Protein AF-A0A486XW70-F1 (afdb_monomer_lite)

Structure (mmCIF, N/CA/C/O backbone):
data_AF-A0A486XW70-F1
#
_entry.id   AF-A0A486XW70-F1
#
loop_
_atom_site.group_PDB
_atom_site.id
_atom_site.type_symbol
_atom_site.label_atom_id
_atom_site.label_alt_id
_atom_site.label_comp_id
_atom_site.label_asym_id
_atom_site.label_entity_id
_atom_site.label_seq_id
_atom_site.pdbx_PDB_ins_code
_atom_site.Cartn_x
_atom_site.Cartn_y
_atom_site.Cartn_z
_atom_site.occupancy
_atom_site.B_iso_or_equiv
_atom_site.auth_seq_id
_atom_site.auth_comp_id
_atom_site.auth_asym_id
_atom_site.auth_atom_id
_atom_site.pdbx_PDB_model_num
ATOM 1 N N . MET A 1 1 ? 6.815 -14.603 -12.435 1.00 80.12 1 MET A N 1
ATOM 2 C CA . MET A 1 1 ? 6.754 -13.210 -11.966 1.00 80.12 1 MET A CA 1
ATOM 3 C C . MET A 1 1 ? 6.563 -13.237 -10.464 1.00 80.12 1 MET A C 1
ATOM 5 O O . MET A 1 1 ? 5.735 -14.006 -9.985 1.00 80.12 1 MET A O 1
ATOM 9 N N . THR A 1 2 ? 7.367 -12.484 -9.726 1.00 90.69 2 THR A N 1
ATOM 10 C CA . THR A 1 2 ? 7.250 -12.358 -8.268 1.00 90.69 2 THR A CA 1
ATOM 11 C C . THR A 1 2 ? 7.361 -10.892 -7.907 1.00 90.69 2 THR A C 1
ATOM 13 O O . THR A 1 2 ? 8.257 -10.229 -8.409 1.00 90.69 2 THR A O 1
ATOM 16 N N . VAL A 1 3 ? 6.492 -10.417 -7.020 1.00 92.81 3 VAL A N 1
ATOM 17 C CA . VAL A 1 3 ? 6.495 -9.036 -6.536 1.00 92.81 3 VAL A CA 1
ATOM 18 C C . VAL A 1 3 ? 6.679 -9.053 -5.025 1.00 92.81 3 VAL A C 1
ATOM 20 O O . VAL A 1 3 ? 6.045 -9.852 -4.330 1.00 92.81 3 VAL A O 1
ATOM 23 N N . LYS A 1 4 ? 7.558 -8.193 -4.515 1.00 95.88 4 LYS A N 1
ATOM 24 C CA . LYS A 1 4 ? 7.751 -7.977 -3.078 1.00 95.88 4 LYS A CA 1
ATOM 25 C C . LYS A 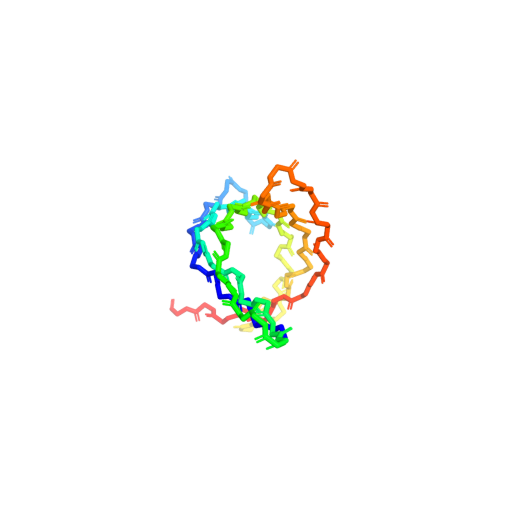1 4 ? 7.685 -6.487 -2.803 1.00 95.88 4 LYS A C 1
ATOM 27 O O . LYS A 1 4 ? 8.421 -5.741 -3.429 1.00 95.88 4 LYS A O 1
ATOM 32 N N . VAL A 1 5 ? 6.845 -6.072 -1.859 1.00 97.00 5 VAL A N 1
ATOM 33 C CA . VAL A 1 5 ? 6.693 -4.662 -1.480 1.00 97.00 5 VAL A CA 1
ATOM 34 C C . VAL A 1 5 ? 6.688 -4.560 0.037 1.00 97.00 5 VAL A C 1
ATOM 36 O O . VAL A 1 5 ? 5.990 -5.318 0.710 1.00 97.00 5 VAL A O 1
ATOM 39 N N . ALA A 1 6 ? 7.475 -3.632 0.566 1.00 97.88 6 ALA A N 1
ATOM 40 C CA . ALA A 1 6 ? 7.380 -3.180 1.943 1.00 97.88 6 ALA A CA 1
ATOM 41 C C . ALA A 1 6 ? 6.664 -1.828 1.951 1.00 97.88 6 ALA A C 1
ATOM 43 O O . ALA A 1 6 ? 7.028 -0.933 1.192 1.00 97.88 6 ALA A O 1
ATOM 44 N N . GLU A 1 7 ? 5.652 -1.680 2.802 1.00 97.81 7 GLU A N 1
ATOM 45 C CA . GLU A 1 7 ? 4.803 -0.489 2.841 1.00 97.81 7 GLU A CA 1
ATOM 46 C C . GLU A 1 7 ? 4.741 0.088 4.253 1.00 97.81 7 GLU A C 1
ATOM 48 O O . GLU A 1 7 ? 4.677 -0.644 5.244 1.00 97.81 7 GLU A O 1
ATOM 53 N N . VAL A 1 8 ? 4.716 1.416 4.335 1.00 97.12 8 VAL A N 1
ATOM 54 C CA . VAL A 1 8 ? 4.368 2.150 5.553 1.00 97.12 8 VAL A CA 1
ATOM 55 C C . VAL A 1 8 ? 2.986 2.759 5.383 1.00 97.12 8 VAL A C 1
ATOM 57 O O . VAL A 1 8 ? 2.656 3.257 4.310 1.00 97.12 8 VAL A O 1
ATOM 60 N N . PHE A 1 9 ? 2.184 2.734 6.447 1.00 95.00 9 PHE A N 1
ATOM 61 C CA . PHE A 1 9 ? 0.818 3.249 6.434 1.00 95.00 9 PHE A CA 1
ATOM 62 C C . PHE A 1 9 ? 0.636 4.373 7.447 1.00 95.00 9 PHE A C 1
ATOM 64 O O . PHE A 1 9 ? 1.072 4.278 8.593 1.00 95.00 9 PHE A O 1
ATOM 71 N N . TYR A 1 10 ? -0.081 5.408 7.026 1.00 94.88 10 TYR A N 1
ATOM 72 C CA . TYR A 1 10 ? -0.594 6.469 7.874 1.00 94.88 10 TYR A CA 1
ATOM 73 C C . TYR A 1 10 ? -2.120 6.372 7.968 1.00 94.88 10 TYR A C 1
ATOM 75 O O . TYR A 1 10 ? -2.797 6.059 6.987 1.00 94.88 10 TYR A O 1
ATOM 83 N N . HIS A 1 11 ? -2.658 6.642 9.159 1.00 92.00 11 HIS A N 1
ATOM 84 C CA . HIS A 1 11 ? -4.078 6.504 9.479 1.00 92.00 11 HIS A CA 1
ATOM 85 C C . HIS A 1 11 ? -4.689 7.896 9.771 1.00 92.00 11 HIS A C 1
ATOM 87 O O . HIS A 1 11 ? -4.817 8.273 10.936 1.00 92.00 11 HIS A O 1
ATOM 93 N N . PRO A 1 12 ? -5.016 8.704 8.738 1.00 87.50 12 PRO A N 1
ATOM 94 C CA . PRO A 1 12 ? -5.525 10.071 8.915 1.00 87.50 12 PRO A CA 1
ATOM 95 C C . PRO A 1 12 ? -6.923 10.139 9.547 1.00 87.50 12 PRO A C 1
ATOM 97 O O . PRO A 1 12 ? -7.227 11.082 10.274 1.00 87.50 12 PRO A O 1
ATOM 100 N N . PHE A 1 13 ? -7.780 9.152 9.273 1.00 87.56 13 PHE A N 1
ATOM 101 C CA . PHE A 1 13 ? -9.148 9.057 9.792 1.00 87.56 13 PHE A CA 1
ATOM 102 C C . PHE A 1 13 ? -9.400 7.645 10.295 1.00 87.56 13 PHE A C 1
ATOM 104 O O . PHE A 1 13 ? -8.836 6.718 9.747 1.00 87.56 13 PHE A O 1
ATOM 111 N N . LYS A 1 14 ? -10.324 7.445 11.237 1.00 84.12 14 LYS A N 1
ATOM 112 C CA . LYS A 1 14 ? -10.590 6.137 11.872 1.00 84.12 14 LYS A CA 1
ATOM 113 C C . LYS A 1 14 ? -10.768 4.939 10.916 1.00 84.12 14 LYS A C 1
ATOM 115 O O . LYS A 1 14 ? -10.517 3.807 11.315 1.00 84.12 14 LYS A O 1
ATOM 120 N N . ASN A 1 15 ? -11.252 5.175 9.699 1.00 90.19 15 ASN A N 1
ATOM 121 C CA . ASN A 1 15 ? -11.611 4.131 8.741 1.00 90.19 15 ASN A CA 1
ATOM 122 C C . ASN A 1 15 ? -10.815 4.211 7.437 1.00 90.19 15 ASN A C 1
ATOM 124 O O . ASN A 1 15 ? -11.223 3.601 6.457 1.00 90.19 15 ASN A O 1
ATOM 128 N N . PHE A 1 16 ? -9.735 4.988 7.365 1.00 92.25 16 PHE A N 1
ATOM 129 C CA . PHE A 1 16 ? -9.026 5.187 6.102 1.00 92.25 16 PHE A CA 1
ATOM 130 C C . PHE A 1 16 ? -7.522 5.227 6.300 1.00 92.25 16 PHE A C 1
ATOM 132 O O . PHE A 1 16 ? -7.028 6.036 7.082 1.00 92.25 16 PHE A O 1
ATOM 139 N N . ARG A 1 17 ? -6.791 4.407 5.546 1.00 93.88 17 ARG A N 1
ATOM 140 C CA . ARG A 1 17 ? -5.330 4.360 5.571 1.00 93.88 17 ARG A CA 1
ATOM 141 C C . ARG A 1 17 ? -4.787 4.738 4.208 1.00 93.88 17 ARG A C 1
ATOM 143 O O . ARG A 1 17 ? -5.308 4.317 3.178 1.00 93.88 17 ARG A O 1
ATOM 150 N N . VAL A 1 18 ? -3.704 5.495 4.224 1.00 96.69 18 VAL A N 1
ATOM 151 C CA . VAL A 1 18 ? -2.885 5.752 3.040 1.00 96.69 18 VAL A CA 1
ATOM 152 C C . VAL A 1 18 ? -1.513 5.157 3.267 1.00 96.69 18 VAL A C 1
ATOM 154 O O . VAL A 1 18 ? -1.010 5.182 4.389 1.00 96.69 18 VAL A O 1
ATOM 157 N N . GLY A 1 19 ? -0.925 4.596 2.223 1.00 97.06 19 GLY A N 1
ATOM 158 C CA . GLY A 1 19 ? 0.365 3.935 2.299 1.00 97.06 19 GLY A CA 1
ATOM 159 C C . GLY A 1 19 ? 1.283 4.332 1.162 1.00 97.06 19 GLY A C 1
ATOM 160 O O . GLY A 1 19 ? 0.833 4.729 0.087 1.00 97.06 19 GLY A O 1
ATOM 161 N N . ALA A 1 20 ? 2.575 4.219 1.431 1.00 98.06 20 ALA A N 1
ATOM 162 C CA . ALA A 1 20 ? 3.620 4.312 0.430 1.00 98.06 20 ALA A CA 1
ATOM 163 C C . ALA A 1 20 ? 4.550 3.107 0.576 1.00 98.06 20 ALA A C 1
ATOM 165 O O . ALA A 1 20 ? 4.879 2.702 1.696 1.00 98.06 20 ALA A O 1
ATOM 166 N N . GLY A 1 21 ? 4.950 2.539 -0.556 1.00 97.81 21 GLY A N 1
ATOM 167 C CA . GLY A 1 21 ? 5.707 1.303 -0.631 1.00 97.81 21 GLY A CA 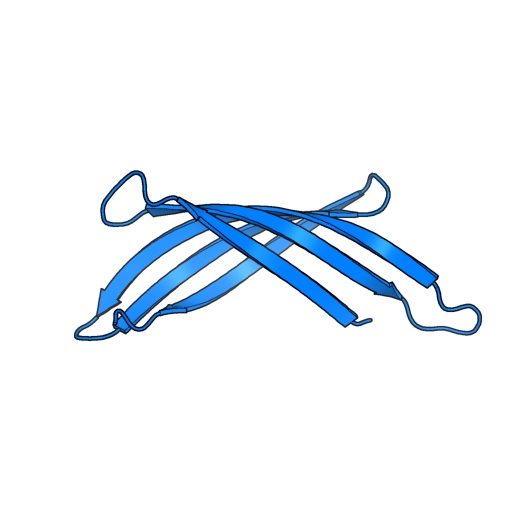1
ATOM 168 C C . GLY A 1 21 ? 6.920 1.378 -1.535 1.00 97.81 21 GLY A C 1
ATOM 169 O O . GLY A 1 21 ? 6.917 2.096 -2.534 1.00 97.81 21 GLY A O 1
ATOM 170 N N . LEU A 1 22 ? 7.927 0.589 -1.177 1.00 97.62 22 LEU A N 1
ATOM 171 C CA . LEU A 1 22 ? 9.120 0.319 -1.971 1.00 97.62 22 LEU A CA 1
ATOM 172 C C . LEU A 1 22 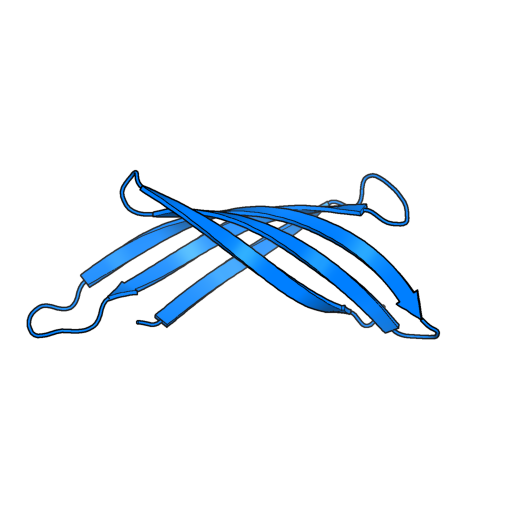? 9.246 -1.192 -2.140 1.00 97.62 22 LEU A C 1
ATOM 174 O O . LEU A 1 22 ? 9.026 -1.953 -1.191 1.00 97.62 22 LEU A O 1
ATOM 178 N N . GLY A 1 23 ? 9.578 -1.633 -3.343 1.00 95.88 23 GLY A N 1
ATOM 179 C CA . GLY A 1 23 ? 9.587 -3.041 -3.684 1.00 95.88 23 GLY A CA 1
ATOM 180 C C . GLY A 1 23 ? 10.383 -3.363 -4.935 1.00 95.88 23 GLY A C 1
ATOM 181 O O . GLY A 1 23 ? 11.013 -2.501 -5.535 1.00 95.88 23 GLY A O 1
ATOM 182 N N . GLU A 1 24 ? 10.311 -4.630 -5.317 1.00 95.31 24 GLU A N 1
ATOM 183 C CA . GLU A 1 24 ? 10.952 -5.179 -6.505 1.00 95.31 24 GLU A CA 1
ATOM 184 C C . GLU A 1 24 ? 9.969 -6.102 -7.231 1.00 95.31 24 GLU A C 1
ATOM 186 O O . GLU A 1 24 ? 9.282 -6.928 -6.607 1.00 95.31 24 GLU A O 1
ATOM 191 N N . GLU A 1 25 ? 9.945 -6.008 -8.557 1.00 92.62 25 GLU A N 1
ATOM 192 C CA . GLU A 1 25 ? 9.317 -6.979 -9.442 1.00 92.62 25 GLU A CA 1
ATOM 193 C C . GLU A 1 25 ? 10.389 -7.827 -10.131 1.00 92.62 25 GLU A C 1
ATOM 195 O O . GLU A 1 25 ? 11.304 -7.322 -10.771 1.00 92.62 25 GLU A O 1
ATOM 200 N N . LYS A 1 26 ? 10.266 -9.152 -10.025 1.00 90.88 26 LYS A N 1
ATOM 201 C CA . LYS A 1 26 ? 11.117 -10.104 -10.736 1.00 90.88 26 LYS A CA 1
ATOM 202 C C . LYS A 1 26 ? 10.364 -10.723 -11.902 1.00 90.88 26 LYS A C 1
ATOM 204 O O . LYS A 1 26 ? 9.444 -11.535 -11.701 1.00 90.88 26 LYS A O 1
ATOM 209 N N . ILE A 1 27 ? 10.823 -10.425 -13.111 1.00 85.94 27 ILE A N 1
ATOM 210 C CA . ILE A 1 27 ? 10.308 -11.004 -14.349 1.00 85.94 27 ILE A CA 1
ATOM 211 C C . ILE A 1 27 ? 11.123 -12.265 -14.669 1.00 85.94 27 ILE A C 1
ATOM 213 O O . ILE A 1 27 ? 12.353 -12.286 -14.642 1.00 85.94 27 ILE A O 1
ATOM 217 N N . GLY A 1 28 ? 10.420 -13.378 -14.879 1.00 79.94 28 GLY A N 1
ATOM 218 C CA . GLY A 1 28 ? 11.037 -14.664 -15.214 1.00 79.94 28 GLY A CA 1
ATOM 219 C C . GLY A 1 28 ? 11.080 -14.877 -16.726 1.00 79.94 28 GLY A C 1
ATOM 220 O O . GLY A 1 28 ? 10.197 -14.403 -17.432 1.00 79.94 28 GLY A O 1
ATOM 221 N N . GLY A 1 29 ? 12.068 -15.625 -17.217 1.00 77.44 29 GLY A N 1
ATOM 222 C CA . GLY A 1 29 ? 12.224 -15.933 -18.639 1.00 77.44 29 GLY A CA 1
ATOM 223 C C . GLY A 1 29 ? 13.648 -16.379 -18.969 1.00 77.44 29 GLY A C 1
ATOM 224 O O . GLY A 1 29 ? 14.436 -16.663 -18.068 1.00 77.44 29 GLY A O 1
ATOM 225 N N . THR A 1 30 ? 13.984 -16.422 -20.259 1.00 72.31 30 THR A N 1
ATOM 226 C CA . THR A 1 30 ? 15.326 -16.797 -20.749 1.00 72.31 30 THR A CA 1
ATOM 227 C C . THR A 1 30 ? 16.410 -15.785 -20.344 1.00 72.31 30 THR A C 1
ATOM 229 O O . THR A 1 30 ? 17.567 -16.162 -20.206 1.00 72.31 30 THR A O 1
ATOM 232 N N . HIS A 1 31 ? 16.029 -14.527 -20.090 1.00 79.62 31 HIS A N 1
ATOM 233 C CA . HIS A 1 31 ? 16.876 -13.484 -19.503 1.00 79.62 31 HIS A CA 1
ATOM 234 C C . HIS A 1 31 ? 16.117 -12.838 -18.333 1.00 79.62 31 HIS A C 1
ATOM 236 O O . HIS A 1 31 ? 15.272 -11.981 -18.573 1.00 79.62 31 HIS A O 1
ATOM 242 N N . PRO A 1 32 ? 16.323 -13.296 -17.086 1.00 83.94 32 PRO A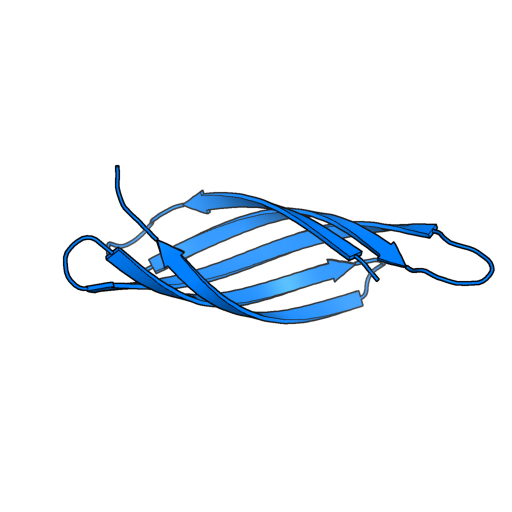 N 1
ATOM 243 C CA . PRO A 1 32 ? 15.636 -12.740 -15.929 1.00 83.94 32 PRO A CA 1
ATOM 244 C C . PRO A 1 32 ? 16.235 -11.391 -15.531 1.00 83.94 32 PRO A C 1
ATOM 246 O O . PRO A 1 32 ? 17.457 -11.241 -15.471 1.00 83.94 32 PRO A O 1
ATOM 249 N N . HIS A 1 33 ? 15.372 -10.451 -15.169 1.00 87.88 33 HIS A N 1
ATOM 250 C CA . HIS A 1 33 ? 15.758 -9.163 -14.604 1.00 87.88 33 HIS A CA 1
ATOM 251 C C . HIS A 1 33 ? 14.809 -8.762 -13.469 1.00 87.88 33 HIS A C 1
ATOM 253 O O . HIS A 1 33 ? 13.759 -9.381 -13.257 1.00 87.88 33 HIS A O 1
ATOM 259 N N . THR A 1 34 ? 15.247 -7.774 -12.693 1.00 92.94 34 THR A N 1
ATOM 260 C CA . THR A 1 34 ? 14.517 -7.210 -11.557 1.00 92.94 34 THR A CA 1
ATOM 261 C C . THR A 1 34 ? 14.312 -5.725 -11.817 1.00 92.94 34 THR A C 1
ATOM 263 O O . THR A 1 34 ? 15.257 -5.054 -12.230 1.00 92.94 34 THR A O 1
ATOM 266 N N . GLU A 1 35 ? 13.105 -5.236 -11.568 1.00 93.06 35 GLU A N 1
ATOM 267 C CA . GLU A 1 35 ? 12.724 -3.833 -11.714 1.00 93.06 35 GLU A CA 1
ATOM 268 C C . GLU A 1 35 ? 12.307 -3.263 -10.356 1.00 93.06 35 GLU A C 1
ATOM 270 O O . GLU A 1 35 ? 11.661 -3.948 -9.554 1.00 93.06 35 GLU A O 1
ATOM 2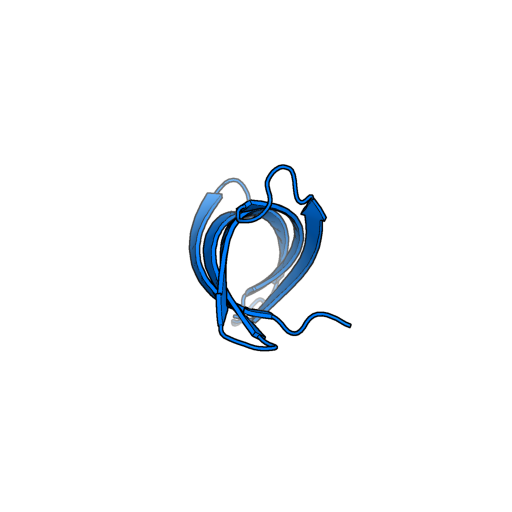75 N N . ASP A 1 36 ? 12.688 -2.012 -10.098 1.00 96.19 36 ASP A N 1
ATOM 276 C CA . ASP A 1 36 ? 12.273 -1.292 -8.897 1.00 96.19 36 ASP A CA 1
ATOM 277 C C . ASP A 1 36 ? 10.780 -0.950 -8.977 1.00 96.19 36 ASP A C 1
ATOM 279 O O . ASP A 1 36 ? 10.263 -0.563 -10.028 1.00 96.19 36 ASP A O 1
ATOM 283 N N . LEU A 1 37 ? 10.096 -1.061 -7.840 1.00 97.00 37 LEU A N 1
ATOM 284 C CA . LEU A 1 37 ? 8.669 -0.803 -7.708 1.00 97.00 37 LEU A CA 1
ATOM 285 C C . LEU A 1 37 ? 8.418 0.230 -6.612 1.00 97.00 37 LEU A C 1
ATOM 287 O O . LEU A 1 37 ? 8.832 0.061 -5.463 1.00 97.00 37 LEU A O 1
ATOM 291 N N . TYR A 1 38 ? 7.652 1.265 -6.950 1.00 97.88 38 TYR A N 1
ATOM 292 C CA . TYR A 1 38 ? 7.088 2.210 -5.986 1.00 97.88 38 TYR A CA 1
ATOM 293 C C . TYR A 1 38 ? 5.577 2.040 -5.935 1.00 97.88 38 TYR A C 1
ATOM 295 O O . TYR A 1 38 ? 4.937 1.955 -6.979 1.00 97.88 38 TYR A O 1
ATOM 303 N N . ARG A 1 39 ? 4.996 2.024 -4.736 1.00 98.38 39 ARG A N 1
ATOM 304 C CA . ARG A 1 39 ? 3.551 1.852 -4.553 1.00 98.38 39 ARG A CA 1
ATOM 305 C C . ARG A 1 39 ? 2.945 3.013 -3.787 1.00 98.38 39 ARG A C 1
ATOM 307 O O . ARG A 1 39 ? 3.477 3.423 -2.759 1.00 98.38 39 ARG A O 1
ATOM 314 N N . LEU A 1 40 ? 1.789 3.483 -4.243 1.00 98.38 40 LEU A N 1
ATOM 315 C CA . LEU A 1 40 ? 0.882 4.308 -3.447 1.00 98.38 40 LEU A CA 1
ATOM 316 C C . LEU A 1 40 ? -0.403 3.537 -3.181 1.00 98.38 40 LEU A C 1
ATOM 318 O O . LEU A 1 40 ? -0.984 2.972 -4.107 1.00 98.38 40 LEU A O 1
ATOM 322 N N . THR A 1 41 ? -0.859 3.556 -1.933 1.00 98.31 41 THR A N 1
ATOM 323 C CA . THR A 1 41 ? -1.962 2.717 -1.458 1.00 98.31 41 THR A CA 1
ATOM 324 C C . THR A 1 41 ? -3.015 3.552 -0.745 1.00 98.31 41 THR A C 1
ATOM 326 O O . THR A 1 41 ? -2.693 4.450 0.032 1.00 98.31 41 THR A O 1
ATOM 329 N N . ALA A 1 42 ? -4.284 3.218 -0.958 1.00 97.31 42 ALA A N 1
ATOM 330 C CA . ALA A 1 42 ? -5.410 3.701 -0.175 1.00 97.31 42 ALA A CA 1
ATOM 331 C C . ALA A 1 42 ? -6.298 2.521 0.225 1.00 97.31 42 ALA A C 1
ATOM 333 O O . ALA A 1 42 ? -6.617 1.665 -0.603 1.00 97.31 42 ALA A O 1
ATOM 334 N N . SER A 1 43 ? -6.716 2.470 1.486 1.00 96.50 43 SER A N 1
ATOM 335 C CA . SER A 1 43 ? -7.583 1.404 1.982 1.00 96.50 43 SER A CA 1
ATOM 336 C C . SER A 1 43 ? -8.614 1.905 2.980 1.00 96.50 43 SER A C 1
ATOM 338 O O . SER A 1 43 ? -8.383 2.866 3.717 1.00 96.50 43 SER A O 1
ATOM 340 N N . TYR A 1 44 ? -9.779 1.259 2.983 1.00 94.19 44 TYR A N 1
ATOM 341 C CA . TYR A 1 44 ? -10.882 1.595 3.879 1.00 94.19 44 TYR A CA 1
ATOM 342 C C . TYR A 1 44 ? -11.060 0.506 4.933 1.00 94.19 44 TYR A C 1
ATOM 344 O O . TYR A 1 44 ? -11.338 -0.633 4.590 1.00 94.19 44 TYR A O 1
ATOM 352 N N . ASP A 1 45 ? -10.927 0.842 6.209 1.00 91.25 45 ASP A N 1
ATOM 353 C CA . ASP A 1 45 ? -10.876 -0.116 7.312 1.00 91.25 45 ASP A CA 1
ATOM 354 C C . ASP A 1 45 ? -12.268 -0.379 7.918 1.00 91.25 45 ASP A C 1
ATOM 356 O O . ASP A 1 45 ? -12.798 0.420 8.709 1.00 91.25 45 ASP A O 1
ATOM 360 N N . TYR A 1 46 ? -12.870 -1.514 7.550 1.00 91.00 46 TYR A N 1
ATOM 361 C CA . TYR A 1 46 ? -14.077 -2.034 8.193 1.00 91.00 46 TYR A CA 1
ATOM 362 C C . TYR A 1 46 ? -13.710 -2.887 9.399 1.00 91.00 46 TYR A C 1
ATOM 364 O O . TYR A 1 46 ? -13.163 -3.974 9.261 1.00 91.00 46 TYR A O 1
ATOM 372 N N . HIS A 1 47 ? -14.097 -2.437 10.586 1.00 87.44 47 HIS A N 1
ATOM 373 C CA . HIS A 1 47 ? -13.863 -3.178 11.820 1.00 87.44 47 HIS A CA 1
ATOM 374 C C . HIS A 1 47 ? -15.000 -4.185 12.056 1.00 87.44 47 HIS A C 1
ATOM 376 O O . HIS A 1 47 ? -16.172 -3.805 12.095 1.00 87.44 47 HIS A O 1
ATOM 382 N N . ILE A 1 48 ? -14.655 -5.463 12.220 1.00 87.75 48 ILE A N 1
ATOM 383 C CA . ILE A 1 48 ? -15.560 -6.586 12.481 1.00 87.75 48 ILE A CA 1
ATOM 384 C C . ILE A 1 48 ? -15.015 -7.365 13.685 1.00 87.75 48 ILE A C 1
ATOM 386 O O . ILE A 1 48 ? -14.134 -8.217 13.556 1.00 87.75 48 ILE A O 1
ATOM 390 N N . GLY A 1 49 ? -15.545 -7.066 14.874 1.00 86.19 49 GLY A N 1
ATOM 391 C CA . GLY A 1 49 ? -15.041 -7.632 16.129 1.00 86.19 49 GLY A CA 1
ATOM 392 C C . GLY A 1 49 ? -13.571 -7.267 16.350 1.00 86.19 49 GLY A C 1
ATOM 393 O O . GLY A 1 49 ? -13.214 -6.092 16.294 1.00 86.19 49 GLY A O 1
ATOM 394 N N . ASP A 1 50 ? -12.729 -8.282 16.548 1.00 89.25 50 ASP A N 1
ATOM 395 C CA . ASP A 1 50 ? -11.285 -8.127 16.788 1.00 89.25 50 ASP A CA 1
ATOM 396 C C . ASP A 1 50 ? -10.450 -8.031 15.497 1.00 89.25 50 ASP A C 1
ATOM 398 O O . ASP A 1 50 ? -9.219 -8.024 15.544 1.00 89.25 50 ASP A O 1
ATOM 402 N N . PHE A 1 51 ? -11.100 -7.996 14.333 1.00 90.69 51 PHE A N 1
ATOM 403 C CA . PHE A 1 51 ? -10.440 -7.947 13.033 1.00 90.69 51 PHE A CA 1
ATOM 404 C C . PHE A 1 51 ? -10.900 -6.734 12.223 1.00 90.69 51 PHE A C 1
ATOM 406 O O . PHE A 1 51 ? -12.015 -6.245 12.374 1.00 90.69 51 PHE A O 1
ATOM 413 N N . GLY A 1 52 ? -10.036 -6.260 11.334 1.00 89.94 52 GLY A N 1
ATOM 414 C CA . GLY A 1 52 ? -10.350 -5.301 10.284 1.00 89.94 52 GLY A CA 1
ATOM 415 C C . GLY A 1 52 ? -10.343 -5.989 8.923 1.00 89.94 52 GLY A C 1
ATOM 416 O O . GLY A 1 52 ? -9.464 -6.804 8.642 1.00 89.94 52 GLY A O 1
ATOM 417 N N . LEU A 1 53 ? -11.303 -5.664 8.068 1.00 94.38 53 LEU A N 1
ATOM 418 C CA . LEU A 1 53 ? -11.289 -5.996 6.652 1.00 94.38 53 LEU A CA 1
ATOM 419 C C . LEU A 1 53 ? -11.088 -4.699 5.877 1.00 94.38 53 LEU A C 1
ATOM 421 O O . LEU A 1 53 ? -11.912 -3.791 5.971 1.00 94.38 53 LEU A O 1
ATOM 425 N N . ALA A 1 54 ? -10.011 -4.613 5.104 1.00 95.12 54 ALA A N 1
ATOM 426 C CA . ALA A 1 54 ? -9.682 -3.403 4.372 1.00 95.12 54 ALA A CA 1
ATOM 427 C C . ALA A 1 54 ? -9.612 -3.651 2.865 1.00 95.12 54 ALA A C 1
ATOM 429 O O . ALA A 1 54 ? -8.581 -4.125 2.378 1.00 95.12 54 ALA A O 1
ATOM 430 N N . PRO A 1 55 ? -10.685 -3.343 2.110 1.00 96.62 55 PRO A N 1
ATOM 431 C CA . PRO A 1 55 ? -10.586 -3.149 0.674 1.00 96.62 55 PRO A CA 1
ATOM 432 C C . PRO A 1 55 ? -9.528 -2.091 0.369 1.00 96.62 55 PRO A C 1
ATOM 434 O O . PRO A 1 55 ? -9.503 -1.021 0.982 1.00 96.62 55 PRO A O 1
ATOM 437 N N . THR A 1 56 ? -8.664 -2.413 -0.582 1.00 97.50 56 THR A N 1
ATOM 438 C CA . THR A 1 56 ? -7.455 -1.662 -0.894 1.00 97.50 56 THR A CA 1
ATOM 439 C C . THR A 1 56 ? -7.365 -1.449 -2.393 1.00 97.50 56 THR A C 1
ATOM 441 O O . THR A 1 56 ? -7.557 -2.380 -3.178 1.00 97.50 56 THR A O 1
ATOM 444 N N . ILE A 1 57 ? -7.028 -0.223 -2.771 1.00 98.06 57 ILE A N 1
ATOM 445 C CA . ILE A 1 57 ? -6.585 0.127 -4.114 1.00 98.06 57 ILE A CA 1
ATOM 446 C C . ILE A 1 57 ? -5.151 0.640 -4.031 1.00 98.06 57 ILE A C 1
ATOM 448 O O . ILE A 1 57 ? -4.793 1.354 -3.092 1.00 98.06 57 ILE A O 1
ATOM 452 N N . ALA A 1 58 ? -4.334 0.279 -5.008 1.00 98.12 58 ALA A N 1
ATOM 453 C CA . ALA A 1 58 ? -2.972 0.764 -5.112 1.00 98.12 58 ALA A CA 1
ATOM 454 C C . ALA A 1 58 ? -2.572 1.000 -6.569 1.00 98.12 58 ALA A C 1
ATOM 456 O O . ALA A 1 58 ? -3.158 0.434 -7.495 1.00 98.12 58 ALA A O 1
ATOM 457 N N . VAL A 1 59 ? -1.577 1.862 -6.747 1.00 98.38 59 VAL A N 1
ATOM 458 C CA . VAL A 1 59 ? -0.924 2.116 -8.030 1.00 98.38 59 VAL A CA 1
ATOM 459 C C . VAL A 1 59 ? 0.554 1.806 -7.866 1.00 98.38 59 VAL A C 1
ATOM 461 O O . VAL A 1 59 ? 1.212 2.405 -7.011 1.00 98.38 59 VAL A O 1
ATOM 464 N N . ASP A 1 60 ? 1.043 0.885 -8.691 1.00 97.81 60 ASP A N 1
ATOM 465 C CA . ASP A 1 60 ? 2.455 0.536 -8.793 1.00 97.81 60 ASP A CA 1
ATOM 466 C C . ASP A 1 60 ? 3.086 1.271 -9.959 1.00 97.81 60 ASP A C 1
ATOM 468 O 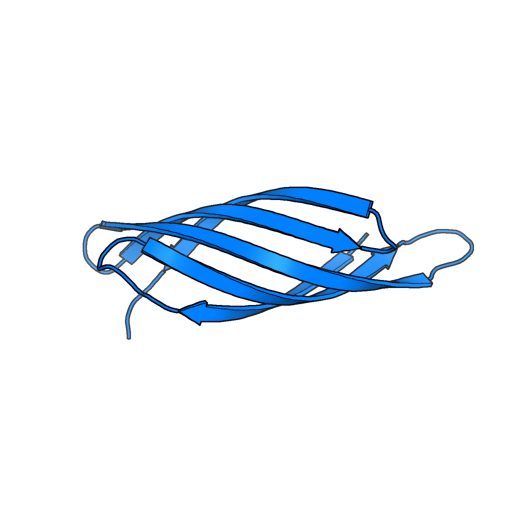O . ASP A 1 60 ? 2.540 1.272 -11.061 1.00 97.81 60 ASP A O 1
ATOM 472 N N . PHE A 1 61 ? 4.248 1.857 -9.710 1.00 97.69 61 PHE A N 1
ATOM 473 C CA . PHE A 1 61 ? 5.114 2.454 -10.712 1.00 97.69 61 PHE A CA 1
ATOM 474 C C . PHE A 1 61 ? 6.319 1.534 -10.894 1.00 97.69 61 PHE A C 1
ATOM 476 O O . PHE A 1 61 ? 7.099 1.366 -9.955 1.00 97.69 61 PHE A O 1
ATOM 483 N N . ILE A 1 62 ? 6.432 0.931 -12.077 1.00 94.88 62 ILE A N 1
ATOM 484 C CA . ILE A 1 62 ? 7.446 -0.074 -12.425 1.00 94.88 62 ILE A CA 1
ATOM 485 C C . ILE A 1 62 ? 7.941 0.260 -13.834 1.00 94.88 62 ILE A C 1
ATOM 487 O O . ILE A 1 62 ? 7.122 0.388 -14.740 1.00 94.88 62 ILE A O 1
ATOM 491 N N . ASP A 1 63 ? 9.243 0.490 -14.002 1.00 91.19 63 ASP A N 1
ATOM 492 C CA . ASP A 1 63 ? 9.878 0.855 -15.286 1.00 91.19 63 ASP A CA 1
ATOM 493 C C . ASP A 1 63 ? 9.126 1.939 -16.100 1.00 91.19 63 ASP A C 1
ATOM 495 O O . ASP A 1 63 ? 8.911 1.849 -17.305 1.00 91.19 63 ASP A O 1
ATOM 499 N N . GLY A 1 64 ? 8.632 2.981 -15.423 1.00 90.88 64 GLY A N 1
ATOM 500 C CA . GLY A 1 64 ? 7.874 4.068 -16.064 1.00 90.88 64 GLY A CA 1
ATOM 501 C C . GLY A 1 64 ? 6.429 3.720 -16.461 1.00 90.88 64 GLY A C 1
ATOM 502 O O . GLY A 1 64 ? 5.705 4.589 -16.953 1.00 90.88 64 GLY A O 1
ATOM 503 N N . HIS A 1 65 ? 5.976 2.496 -16.198 1.00 94.00 65 HIS A N 1
ATOM 504 C CA . HIS A 1 65 ? 4.603 2.038 -16.379 1.00 94.00 65 HIS A CA 1
ATOM 505 C C . HIS A 1 65 ? 3.804 2.073 -15.070 1.00 94.00 65 HIS A C 1
ATOM 507 O O . HIS A 1 65 ? 4.364 2.114 -13.975 1.00 94.00 65 HIS A O 1
ATOM 513 N N . GLN A 1 66 ? 2.472 2.071 -15.198 1.00 97.00 66 GLN A N 1
ATOM 514 C CA . GLN A 1 66 ? 1.541 2.016 -14.070 1.00 97.00 66 GLN A CA 1
ATOM 515 C C . GLN A 1 66 ? 0.749 0.710 -14.082 1.00 97.00 66 GLN A C 1
ATOM 517 O O . GLN A 1 66 ? 0.148 0.363 -15.102 1.00 97.00 66 GLN A O 1
ATOM 522 N N . ALA A 1 67 ? 0.684 0.035 -12.935 1.00 95.81 67 ALA A N 1
ATOM 523 C CA . ALA A 1 67 ? -0.193 -1.109 -12.711 1.00 95.81 67 ALA A CA 1
ATOM 524 C C . ALA A 1 67 ? -1.185 -0.813 -11.575 1.00 95.81 67 ALA A C 1
ATOM 526 O O . ALA A 1 67 ? -0.803 -0.396 -10.483 1.00 95.81 67 ALA A O 1
ATOM 527 N N . TYR A 1 68 ? -2.477 -1.031 -11.834 1.00 97.44 68 TYR A N 1
ATOM 528 C CA . TYR A 1 68 ? -3.534 -0.872 -10.833 1.00 97.44 68 TYR A CA 1
ATOM 529 C C . TYR A 1 68 ? -3.742 -2.175 -10.069 1.00 97.44 68 TYR A C 1
ATOM 531 O O . TYR A 1 68 ? -3.983 -3.226 -10.667 1.00 97.44 68 TYR A O 1
ATOM 539 N N . VAL A 1 69 ? -3.697 -2.095 -8.743 1.00 96.88 69 VAL A N 1
ATOM 540 C CA . VAL A 1 69 ? -3.804 -3.247 -7.848 1.00 96.88 69 VAL A CA 1
ATOM 541 C C . VAL A 1 69 ? -5.045 -3.103 -6.983 1.00 96.88 69 VAL A C 1
ATOM 543 O O . VAL A 1 69 ? -5.248 -2.090 -6.317 1.00 96.88 69 VAL A O 1
ATOM 546 N N . PHE A 1 70 ? -5.871 -4.146 -6.980 1.00 97.31 70 PHE A N 1
ATOM 547 C CA . PHE A 1 70 ? -7.067 -4.251 -6.153 1.00 97.31 70 PHE A CA 1
ATOM 548 C C . PHE A 1 70 ? -6.879 -5.409 -5.183 1.00 97.31 70 PHE A C 1
ATOM 550 O O . PHE A 1 70 ? -6.505 -6.510 -5.587 1.00 97.31 70 PHE A O 1
ATOM 557 N N . GLY A 1 71 ? -7.132 -5.169 -3.903 1.00 95.50 71 GLY A N 1
ATOM 558 C CA . GLY A 1 71 ? -6.906 -6.167 -2.869 1.00 95.50 71 GLY A CA 1
ATOM 559 C C . GLY A 1 71 ? -7.829 -6.006 -1.676 1.00 95.50 71 GLY A C 1
ATOM 560 O O . GLY A 1 71 ? -8.572 -5.036 -1.549 1.00 95.50 71 GLY A O 1
ATOM 561 N N . VAL A 1 72 ? -7.754 -6.980 -0.780 1.00 95.56 72 VAL A N 1
ATOM 562 C CA . VAL A 1 72 ? -8.388 -6.953 0.536 1.00 95.56 72 VAL A CA 1
ATOM 563 C C . VAL A 1 72 ? -7.339 -7.384 1.549 1.00 95.56 72 VAL A C 1
ATOM 565 O O . VAL A 1 72 ? -6.703 -8.422 1.375 1.00 95.56 72 VAL A O 1
ATOM 568 N N . ALA A 1 73 ? -7.159 -6.593 2.603 1.00 93.81 73 ALA A N 1
ATOM 569 C CA . ALA A 1 73 ? -6.316 -6.944 3.736 1.00 93.81 73 ALA A CA 1
ATOM 570 C C . ALA A 1 73 ? -7.175 -7.402 4.921 1.00 93.81 73 ALA A C 1
ATOM 572 O O . ALA A 1 73 ? -8.192 -6.784 5.234 1.00 93.81 73 ALA A O 1
ATOM 573 N N . LEU A 1 74 ? -6.736 -8.464 5.598 1.00 93.12 74 LEU A N 1
ATOM 574 C CA . LEU A 1 74 ? -7.238 -8.851 6.913 1.00 93.12 74 LEU A CA 1
ATOM 575 C C . LEU A 1 74 ? -6.268 -8.313 7.966 1.00 93.12 74 LEU A C 1
ATOM 577 O O . LEU A 1 74 ? -5.080 -8.632 7.949 1.00 93.12 74 LEU A O 1
ATOM 581 N N . ILE A 1 75 ? -6.773 -7.485 8.867 1.00 90.75 75 ILE A N 1
ATOM 582 C CA . ILE A 1 75 ? -5.995 -6.771 9.872 1.00 90.75 75 ILE A CA 1
ATOM 583 C C . ILE A 1 75 ? -6.393 -7.301 11.244 1.00 90.75 75 ILE A C 1
ATOM 585 O O . ILE A 1 75 ? -7.573 -7.479 11.525 1.00 90.75 75 ILE A O 1
ATOM 589 N N . ARG A 1 76 ? -5.419 -7.521 12.123 1.00 88.94 76 ARG A N 1
ATOM 590 C CA . ARG A 1 76 ? -5.665 -7.786 13.540 1.00 88.94 76 ARG A CA 1
ATOM 591 C C . ARG A 1 76 ? -4.922 -6.729 14.362 1.00 88.94 76 ARG A C 1
ATOM 593 O O . ARG A 1 76 ? -3.694 -6.698 14.276 1.00 88.94 76 ARG A O 1
ATOM 600 N N . PRO A 1 77 ? -5.619 -5.847 15.096 1.00 79.75 77 PRO A N 1
ATOM 601 C CA . PRO A 1 77 ? -4.982 -4.920 16.029 1.00 79.75 77 PRO A CA 1
ATOM 602 C C . PRO A 1 77 ? -4.252 -5.694 17.140 1.00 79.75 77 PRO A C 1
ATOM 604 O O . PRO A 1 77 ? -4.701 -6.777 17.523 1.00 79.75 77 PRO A O 1
ATOM 607 N N . PHE A 1 78 ? -3.136 -5.152 17.630 1.00 74.25 78 PHE A N 1
ATOM 608 C CA . PHE A 1 78 ? -2.371 -5.680 18.766 1.00 74.25 78 PHE A CA 1
ATOM 609 C C . PHE A 1 78 ? -2.459 -4.741 19.968 1.00 74.25 78 PHE A C 1
ATOM 611 O O . PHE A 1 78 ? -2.641 -3.521 19.745 1.00 74.25 78 PHE A O 1
#

Foldseek 3Di:
DDKDKDKDWDDPDPFKIKIKIWIWDWDDDPDIDIWIKIKIKMWTWDDDPQKTKIWMWMWIQTPNDIDIDTDIDIGGDD

Radius of gyration: 14.59 Å; chains: 1; bounding box: 32×27×40 Å

Secondary structure (DSSP, 8-state):
-EEEEEEEEEEEETTEEEEEEEEEEEE-SSS-EEEEEEEEEEEE-EEETTEEEEEEEEEEEETTEEEEEEEEEEE---

Organism: NCBI:txid1708203

pLDDT: mean 92.44, std 6.01, range [72.31, 98.38]

Sequence (78 aa):
MTVKVAEVFYHPFKNFRVGAGLGEEKIGGTHPHTEDLYRLTASYDYHIGDFGLAPTIAVDFIDGHQAYVFGVALIRPF